Protein AF-A0A3M0YPR7-F1 (afdb_monomer_lite)

Secondary structure (DSSP, 8-state):
-HHHHHHHHTT---SS----HHHHHHHHHHHHHTTPPP-TTTGGG-HHHHHHHHHHHH-GGG-----GGGGTSHHHHHHHHHHHHHHTTPPP---HHHHT--S--PPPP---HHHHHHHHHHHHHHHHHHHHHHTS----

Sequence (140 aa):
YRMYRRFQAEGRPLGFRVGRFEEDVRREMEAVRTGREPGPLLGPSLYVRHLKRWLDVFGPERLRVWFTEH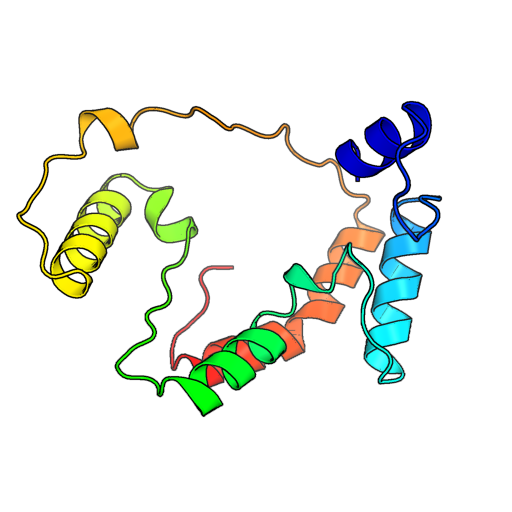LADPHTAARTLDEILAYLELAPFDYSDLVRKWYNKAPKANLPKGIEQALKAFFAPWNEALADLLGVKLPW

Structure (mmCIF, N/CA/C/O backbone):
data_AF-A0A3M0YPR7-F1
#
_entry.id   AF-A0A3M0YPR7-F1
#
loop_
_atom_site.group_PDB
_atom_site.id
_atom_site.type_symbol
_atom_site.label_atom_id
_atom_site.label_alt_id
_atom_site.label_comp_id
_atom_site.label_asym_id
_atom_site.label_entity_id
_atom_site.label_seq_id
_atom_site.pdbx_PDB_ins_code
_atom_site.Cartn_x
_atom_site.Cartn_y
_atom_site.Cartn_z
_atom_site.occupancy
_atom_site.B_iso_or_equiv
_atom_site.auth_seq_id
_atom_site.auth_comp_id
_atom_site.auth_asym_id
_atom_site.auth_atom_id
_atom_site.pdbx_PDB_model_num
ATOM 1 N N . TYR A 1 1 ? -4.769 10.925 8.868 1.00 81.88 1 TYR A N 1
ATOM 2 C CA . TYR A 1 1 ? -5.525 11.565 9.974 1.00 81.88 1 TYR A CA 1
ATOM 3 C C . TYR A 1 1 ? -5.275 13.069 10.147 1.00 81.88 1 TYR A C 1
ATOM 5 O O . TYR A 1 1 ? -6.231 13.828 10.057 1.00 81.88 1 TYR A O 1
ATOM 13 N N . ARG A 1 2 ? -4.028 13.540 10.359 1.00 83.06 2 ARG A N 1
ATOM 14 C CA . ARG A 1 2 ? -3.724 14.990 10.490 1.00 83.06 2 ARG A CA 1
ATOM 15 C C . ARG A 1 2 ? -4.204 15.811 9.289 1.00 83.06 2 ARG A C 1
ATOM 17 O O . ARG A 1 2 ? -4.810 16.856 9.474 1.00 83.06 2 ARG A O 1
ATOM 24 N N . MET A 1 3 ? -3.997 15.280 8.083 1.00 85.56 3 MET A N 1
ATOM 25 C CA . MET A 1 3 ? -4.513 15.858 6.840 1.00 85.56 3 MET A CA 1
ATOM 26 C C . MET A 1 3 ? -6.039 16.043 6.876 1.00 85.56 3 MET A C 1
ATOM 28 O O . MET A 1 3 ? -6.513 17.144 6.633 1.00 85.56 3 MET A O 1
ATOM 32 N N . TYR A 1 4 ? -6.802 15.008 7.247 1.00 86.25 4 TYR A N 1
ATOM 33 C CA . TYR A 1 4 ? -8.264 15.093 7.329 1.00 86.25 4 TYR A CA 1
ATOM 34 C C . TYR A 1 4 ? -8.738 16.074 8.406 1.00 86.25 4 TYR A C 1
ATOM 36 O O . TYR A 1 4 ? -9.651 16.850 8.158 1.00 86.25 4 TYR A O 1
ATOM 44 N N . ARG A 1 5 ? -8.077 16.120 9.572 1.00 85.69 5 ARG A N 1
ATOM 45 C CA . ARG A 1 5 ? -8.368 17.145 10.590 1.00 85.69 5 ARG A CA 1
ATOM 46 C C . ARG A 1 5 ? -8.125 18.560 10.072 1.00 85.69 5 ARG A C 1
ATOM 48 O O . ARG A 1 5 ? -8.956 19.427 10.306 1.00 85.69 5 ARG A O 1
ATOM 55 N N . ARG A 1 6 ? -7.016 18.777 9.357 1.00 87.62 6 ARG A N 1
ATOM 56 C CA . ARG A 1 6 ? -6.712 20.065 8.722 1.00 87.62 6 ARG A CA 1
ATOM 57 C C . ARG A 1 6 ? -7.800 20.442 7.717 1.00 87.62 6 ARG A C 1
ATOM 59 O O . ARG A 1 6 ? -8.341 21.531 7.801 1.00 87.62 6 ARG A O 1
ATOM 66 N N . PHE A 1 7 ? -8.168 19.530 6.822 1.00 88.81 7 PHE A N 1
ATOM 67 C CA . PHE A 1 7 ? -9.218 19.780 5.832 1.00 88.81 7 PHE A CA 1
ATOM 68 C C . PHE A 1 7 ? -10.582 20.070 6.466 1.00 88.81 7 PHE A C 1
ATOM 70 O O . PHE A 1 7 ? -11.276 20.966 5.998 1.00 88.81 7 PHE A O 1
ATOM 77 N N . GLN A 1 8 ? -10.937 19.385 7.557 1.00 86.88 8 GLN A N 1
ATOM 78 C CA . GLN A 1 8 ? -12.156 19.680 8.312 1.00 86.88 8 GLN A CA 1
ATOM 79 C C . GLN A 1 8 ? -12.104 21.072 8.964 1.00 86.88 8 GLN A C 1
ATOM 81 O O . GLN A 1 8 ? -13.099 21.787 8.942 1.00 86.88 8 GLN A O 1
ATOM 86 N N . ALA A 1 9 ? -10.953 21.471 9.517 1.00 87.06 9 ALA A N 1
ATOM 87 C CA . ALA A 1 9 ? -10.758 22.807 10.087 1.00 87.06 9 ALA A CA 1
ATOM 88 C C . ALA A 1 9 ? -10.799 23.917 9.020 1.00 87.06 9 ALA A C 1
ATOM 90 O O . ALA A 1 9 ? -11.271 25.012 9.294 1.00 87.06 9 ALA A O 1
ATOM 91 N N . GLU A 1 10 ? -10.357 23.615 7.798 1.00 91.94 10 GLU A N 1
ATOM 92 C CA . GLU A 1 10 ? -10.456 24.496 6.626 1.00 91.94 10 GLU A CA 1
ATOM 93 C C . GLU A 1 10 ? -11.871 24.529 6.009 1.00 91.94 10 GLU A C 1
ATOM 95 O O . GLU A 1 10 ? -12.075 25.184 4.990 1.00 91.94 10 GLU A O 1
ATOM 100 N N . GLY A 1 11 ? -12.848 23.806 6.573 1.00 87.81 11 GLY A N 1
ATOM 101 C CA . GLY A 1 11 ? -14.218 23.752 6.052 1.00 87.81 11 GLY A CA 1
ATOM 102 C C . GLY A 1 11 ? -14.360 23.002 4.724 1.00 87.81 11 GLY A C 1
ATOM 103 O O . GLY A 1 11 ? -15.390 23.120 4.061 1.00 87.81 11 GLY A O 1
ATOM 104 N N . ARG A 1 12 ? -13.351 22.222 4.311 1.00 87.94 12 ARG A N 1
ATOM 105 C CA . ARG A 1 12 ? -13.426 21.448 3.067 1.00 87.94 12 ARG A CA 1
ATOM 106 C C . ARG A 1 12 ? -14.455 20.320 3.208 1.00 87.94 12 ARG A C 1
ATOM 108 O O . ARG A 1 12 ? -14.432 19.608 4.218 1.00 87.94 12 ARG A O 1
ATOM 115 N N . PRO A 1 13 ? -15.311 20.087 2.197 1.00 84.25 13 PRO A N 1
ATOM 116 C CA . PRO A 1 13 ? -16.258 18.982 2.225 1.00 84.25 13 PRO A CA 1
ATOM 117 C C . PRO A 1 13 ? -15.500 17.655 2.121 1.00 84.25 13 PRO A C 1
ATOM 119 O O . PRO A 1 13 ? -14.973 17.301 1.071 1.00 84.25 13 PRO A O 1
ATOM 122 N N . LEU A 1 14 ? -15.428 16.921 3.233 1.00 82.81 14 LEU A N 1
ATOM 123 C CA . LEU A 1 14 ? -14.792 15.602 3.281 1.00 82.81 14 LEU A CA 1
ATOM 124 C C . LEU A 1 14 ? -15.746 14.465 2.899 1.00 82.81 14 LEU A C 1
ATOM 126 O O . LEU A 1 14 ? -15.286 13.390 2.540 1.00 82.81 14 LEU A O 1
ATOM 130 N N . GLY A 1 15 ? -17.062 14.677 3.013 1.00 83.06 15 GLY A N 1
ATOM 131 C CA . GLY A 1 15 ? -18.067 13.615 2.860 1.00 83.06 15 GLY A CA 1
ATOM 132 C C . GLY A 1 15 ? -18.153 12.655 4.057 1.00 83.06 15 GLY A C 1
ATOM 133 O O . GLY A 1 15 ? -18.960 11.734 4.048 1.00 83.06 15 GLY A O 1
ATOM 134 N N . PHE A 1 16 ? -17.353 12.872 5.105 1.00 82.75 16 PHE A N 1
ATOM 135 C CA . PHE A 1 16 ? -17.382 12.124 6.362 1.00 82.75 16 PHE A CA 1
ATOM 136 C C . PHE A 1 16 ? -16.879 12.998 7.518 1.00 82.75 16 PHE A C 1
ATOM 138 O O . PHE A 1 16 ? -16.189 13.998 7.309 1.00 82.75 16 PHE A O 1
ATOM 145 N N . ARG A 1 17 ? -17.217 12.617 8.753 1.00 83.31 17 ARG A N 1
ATOM 146 C CA . ARG A 1 17 ? -16.756 13.301 9.967 1.00 83.31 17 ARG A CA 1
ATOM 147 C C . ARG A 1 17 ? -15.482 12.647 10.495 1.00 83.31 17 ARG A C 1
ATOM 149 O O . ARG A 1 17 ? -15.427 11.428 10.628 1.00 83.31 17 ARG A O 1
ATOM 156 N N . VAL A 1 18 ? -14.492 13.465 10.845 1.00 85.56 18 VAL A N 1
ATOM 157 C CA . VAL A 1 18 ? -13.247 13.029 11.491 1.00 85.56 18 VAL A CA 1
ATOM 158 C C . VAL A 1 18 ? -13.403 13.193 13.004 1.00 85.56 18 VAL A C 1
ATOM 160 O O . VAL A 1 18 ? -13.552 14.314 13.497 1.00 85.56 18 VAL A O 1
ATOM 163 N N . GLY A 1 19 ? -13.397 12.087 13.746 1.00 87.31 19 GLY A N 1
ATOM 164 C CA . GLY A 1 19 ? -13.640 12.050 15.189 1.00 87.31 19 GLY A CA 1
ATOM 165 C C . GLY A 1 19 ? -12.358 11.869 16.003 1.00 87.31 19 GLY A C 1
ATOM 166 O O . GLY A 1 19 ? -11.433 12.708 15.996 1.00 87.31 19 GLY A O 1
ATOM 167 N N . ARG A 1 20 ? -12.282 10.748 16.725 1.00 89.81 20 ARG A N 1
ATOM 168 C CA . ARG A 1 20 ? -11.042 10.241 17.322 1.00 89.81 20 ARG A CA 1
ATOM 169 C C . ARG A 1 20 ? -10.495 9.106 16.466 1.00 89.81 20 ARG A C 1
ATOM 171 O O . ARG A 1 20 ? -11.240 8.239 16.031 1.00 89.81 20 ARG A O 1
ATOM 178 N N . PHE A 1 21 ? -9.176 9.103 16.277 1.00 89.25 21 PHE A N 1
ATOM 179 C CA . PHE A 1 21 ? -8.513 8.198 15.339 1.00 89.25 21 PHE A CA 1
ATOM 180 C C . PHE A 1 21 ? -8.840 6.728 15.617 1.00 89.25 21 PHE A C 1
ATOM 182 O O . PHE A 1 21 ? -9.193 5.999 14.700 1.00 89.25 21 PHE A O 1
ATOM 189 N N . GLU A 1 22 ? -8.765 6.306 16.878 1.00 92.19 22 GLU A N 1
ATOM 190 C CA . GLU A 1 22 ? -9.032 4.917 17.255 1.00 92.19 22 GLU A CA 1
ATOM 191 C C . GLU A 1 22 ? -10.489 4.509 17.028 1.00 92.19 22 GLU A C 1
ATOM 193 O O . GLU A 1 22 ? -10.747 3.415 16.535 1.00 92.19 22 GLU A O 1
ATOM 198 N N . GLU A 1 23 ? -11.436 5.386 17.364 1.00 93.06 23 GLU A N 1
ATOM 199 C CA . GLU A 1 23 ? -12.870 5.149 17.170 1.00 93.06 23 GLU A CA 1
ATOM 200 C C . GLU A 1 23 ? -13.197 5.047 15.674 1.00 93.06 23 GLU A C 1
ATOM 202 O O . GLU A 1 23 ? -13.922 4.146 15.252 1.00 93.06 23 GLU A O 1
ATOM 207 N N . ASP A 1 24 ? -12.610 5.927 14.859 1.00 93.56 24 ASP A N 1
ATOM 208 C CA . ASP A 1 24 ? -12.787 5.927 13.408 1.00 93.56 24 ASP A CA 1
ATOM 209 C C . ASP A 1 24 ? -12.187 4.673 12.758 1.00 93.56 24 ASP A C 1
ATOM 211 O O . ASP A 1 24 ? -12.856 4.019 11.959 1.00 93.56 24 ASP A O 1
ATOM 215 N N . VAL A 1 25 ? -10.969 4.283 13.148 1.00 94.44 25 VAL A N 1
ATOM 216 C CA . VAL A 1 25 ? -10.325 3.049 12.670 1.00 94.44 25 VAL A CA 1
ATOM 217 C C . VAL A 1 25 ? -11.140 1.819 13.060 1.00 94.44 25 VAL A C 1
ATOM 219 O O . VAL A 1 25 ? -11.399 0.969 12.212 1.00 94.44 25 VAL A O 1
ATOM 222 N N . ARG A 1 26 ? -11.587 1.715 14.318 1.00 95.38 26 ARG A N 1
ATOM 223 C CA . ARG A 1 26 ? -12.402 0.577 14.775 1.00 95.38 26 ARG A CA 1
ATOM 224 C C . ARG A 1 26 ? -13.731 0.493 14.031 1.00 95.38 26 ARG A C 1
ATOM 226 O O . ARG A 1 26 ? -14.148 -0.605 13.673 1.00 95.38 26 ARG A O 1
ATOM 233 N N . ARG A 1 27 ? -14.371 1.632 13.760 1.00 94.94 27 ARG A N 1
ATOM 234 C CA . ARG A 1 27 ? -15.600 1.685 12.961 1.00 94.94 27 ARG A CA 1
ATOM 235 C C . ARG A 1 27 ? -15.370 1.178 11.539 1.00 94.94 27 ARG A C 1
ATOM 237 O O . ARG A 1 27 ? -16.196 0.423 11.038 1.00 94.94 27 ARG A O 1
ATOM 244 N N . GLU A 1 28 ? -14.265 1.557 10.900 1.00 96.19 28 GLU A N 1
ATOM 245 C CA . GLU A 1 28 ? -13.934 1.053 9.562 1.00 96.19 28 GLU A CA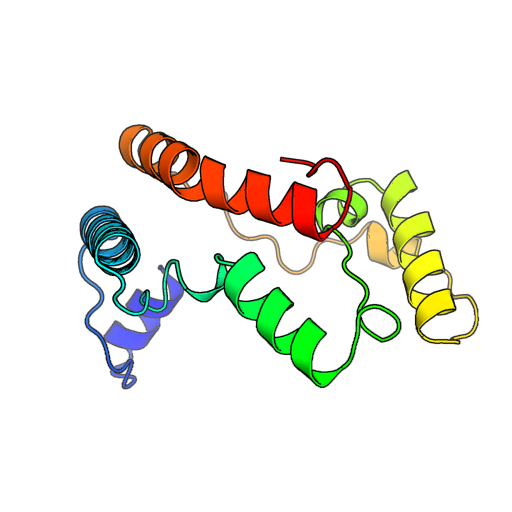 1
ATOM 246 C C . GLU A 1 28 ? -13.569 -0.437 9.562 1.00 96.19 28 GLU A C 1
ATOM 248 O O . GLU A 1 28 ? -14.002 -1.156 8.665 1.00 96.19 28 GLU A O 1
ATOM 253 N N . MET A 1 29 ? -12.852 -0.932 10.579 1.00 97.25 29 MET A N 1
ATOM 254 C CA . MET A 1 29 ? -12.609 -2.374 10.739 1.00 97.25 29 MET A CA 1
ATOM 255 C C . MET A 1 29 ? -13.927 -3.147 10.825 1.00 97.25 29 MET A C 1
ATOM 257 O O . MET A 1 29 ? -14.083 -4.180 10.180 1.00 97.25 29 MET A O 1
ATOM 261 N N . GLU A 1 30 ? -14.880 -2.641 11.608 1.00 96.75 30 GLU A N 1
ATOM 262 C CA . GLU A 1 30 ? -16.189 -3.269 11.765 1.00 96.75 30 GLU A CA 1
ATOM 263 C C . GLU A 1 30 ? -17.032 -3.192 10.490 1.00 96.75 30 GLU A C 1
ATOM 265 O O . GLU A 1 30 ? -17.716 -4.152 10.137 1.00 96.75 30 GLU A O 1
ATOM 270 N N . ALA A 1 31 ? -16.957 -2.083 9.750 1.00 96.00 31 ALA A N 1
ATOM 271 C CA . ALA A 1 31 ? -17.585 -1.977 8.437 1.00 96.00 31 ALA A CA 1
ATOM 272 C C . ALA A 1 31 ? -17.092 -3.098 7.509 1.00 96.00 31 ALA A C 1
ATOM 274 O O . ALA A 1 31 ? -17.910 -3.845 6.982 1.00 96.00 31 ALA A O 1
ATOM 275 N N . VAL A 1 32 ? -15.775 -3.298 7.416 1.00 96.06 32 VAL A N 1
ATOM 276 C CA . VAL A 1 32 ? -15.185 -4.364 6.592 1.00 96.06 32 VAL A CA 1
ATOM 277 C C . VAL A 1 32 ? -15.614 -5.753 7.064 1.00 96.06 32 VAL A C 1
ATOM 279 O O . VAL A 1 32 ? -16.002 -6.578 6.242 1.00 96.06 32 VAL A O 1
ATOM 282 N N . ARG A 1 33 ? -15.593 -6.018 8.379 1.00 95.00 33 ARG A N 1
ATOM 283 C CA . ARG A 1 33 ? -16.035 -7.311 8.940 1.00 95.00 33 ARG A CA 1
ATOM 284 C C . ARG A 1 33 ? -17.499 -7.618 8.642 1.00 95.00 33 ARG A C 1
ATOM 286 O O . ARG A 1 33 ? -17.843 -8.768 8.408 1.00 95.00 33 ARG A O 1
ATOM 293 N N . THR A 1 34 ? -18.342 -6.589 8.620 1.00 95.88 34 THR A N 1
ATOM 294 C CA . THR A 1 34 ? -19.777 -6.699 8.310 1.00 95.88 34 THR A CA 1
ATOM 295 C C . THR A 1 34 ? -20.080 -6.635 6.810 1.00 95.88 34 THR A C 1
ATOM 297 O O . THR A 1 34 ? -21.238 -6.500 6.428 1.00 95.88 34 THR A O 1
ATOM 300 N N . GLY A 1 35 ? -19.059 -6.718 5.947 1.00 93.69 35 GLY A N 1
ATOM 301 C CA . GLY A 1 35 ? -19.218 -6.702 4.490 1.00 93.69 35 GLY A CA 1
ATOM 302 C C . GLY A 1 35 ? -19.587 -5.336 3.905 1.00 93.69 35 GLY A C 1
ATOM 303 O O . GLY A 1 35 ? -19.942 -5.246 2.733 1.00 93.69 35 GLY A O 1
ATOM 304 N N . ARG A 1 36 ? -19.512 -4.265 4.700 1.00 94.62 36 ARG A N 1
ATOM 305 C CA . ARG A 1 36 ? -19.707 -2.890 4.232 1.00 94.62 36 ARG A CA 1
ATOM 306 C C . ARG A 1 36 ? -18.413 -2.333 3.655 1.00 94.62 36 ARG A C 1
ATOM 308 O O . ARG A 1 36 ? -17.313 -2.767 4.002 1.00 94.62 36 ARG A O 1
ATOM 315 N N . GLU A 1 37 ? -18.547 -1.328 2.794 1.00 90.38 37 GLU A N 1
ATOM 316 C CA . GLU A 1 37 ? -17.376 -0.649 2.249 1.00 90.38 37 GLU A CA 1
ATOM 317 C C . GLU A 1 37 ? -16.576 0.050 3.369 1.00 90.38 37 GLU A C 1
ATOM 319 O O . GLU A 1 37 ? -17.164 0.718 4.229 1.00 90.38 37 GLU A O 1
ATOM 324 N N . PRO A 1 38 ? -15.239 -0.108 3.387 1.00 90.31 38 PRO A N 1
ATOM 325 C CA . PRO A 1 38 ? -14.364 0.605 4.297 1.00 90.31 38 PRO A CA 1
ATOM 326 C C . PRO A 1 38 ? -14.434 2.099 4.010 1.00 90.31 38 PRO A C 1
ATOM 328 O O . PRO A 1 38 ? -14.667 2.544 2.884 1.00 90.31 38 PRO A O 1
ATOM 331 N N . GLY A 1 39 ? -14.152 2.879 5.041 1.00 91.50 39 GLY A N 1
ATOM 332 C CA . GLY A 1 39 ? -13.979 4.305 4.876 1.00 91.50 39 GLY A CA 1
ATOM 333 C C . GLY A 1 39 ? -12.602 4.671 4.301 1.00 91.50 39 GLY A C 1
ATOM 334 O O . GLY A 1 39 ? -11.815 3.822 3.866 1.00 91.50 39 GLY A O 1
ATOM 335 N N . PRO A 1 40 ? -12.301 5.975 4.288 1.00 91.44 40 PRO A N 1
ATOM 336 C CA . PRO A 1 40 ? -11.083 6.518 3.699 1.00 91.44 40 PRO A CA 1
ATOM 337 C C . PRO A 1 40 ? -9.810 6.228 4.509 1.00 91.44 40 PRO A C 1
ATOM 339 O O . PRO A 1 40 ? -8.723 6.521 4.014 1.00 91.44 40 PRO A O 1
ATOM 342 N N . LEU A 1 41 ? -9.900 5.706 5.740 1.00 92.00 41 LEU A N 1
ATOM 343 C CA . LEU A 1 41 ? -8.718 5.425 6.561 1.00 92.00 41 LEU A CA 1
ATOM 344 C C . LEU A 1 41 ? -8.088 4.065 6.243 1.00 92.00 41 LEU A C 1
ATOM 346 O O . LEU A 1 41 ? -6.865 3.980 6.187 1.00 92.00 41 LEU A O 1
ATOM 350 N N . LEU A 1 42 ? -8.900 3.022 6.060 1.00 95.06 42 LEU A N 1
ATOM 351 C CA . LEU A 1 42 ? -8.453 1.645 5.831 1.00 95.06 42 LEU A CA 1
ATOM 352 C C . LEU A 1 42 ? -8.690 1.179 4.399 1.00 95.06 42 LEU A C 1
ATOM 354 O O . LEU A 1 42 ? -7.964 0.311 3.920 1.00 95.06 42 LEU A O 1
ATOM 358 N N . GLY A 1 43 ? -9.680 1.745 3.705 1.00 95.00 43 GLY A N 1
ATOM 359 C CA . GLY A 1 43 ? -10.055 1.326 2.355 1.00 95.00 43 GLY A CA 1
ATOM 360 C C . GLY A 1 43 ? -8.892 1.287 1.362 1.00 95.00 43 GLY A C 1
ATOM 361 O O . GLY A 1 43 ? -8.729 0.265 0.692 1.00 95.00 43 GLY A O 1
ATOM 362 N N . PRO A 1 44 ? -8.038 2.325 1.291 1.00 94.31 44 PRO A N 1
ATOM 363 C CA . PRO A 1 44 ? -6.863 2.314 0.418 1.00 94.31 44 PRO A CA 1
ATOM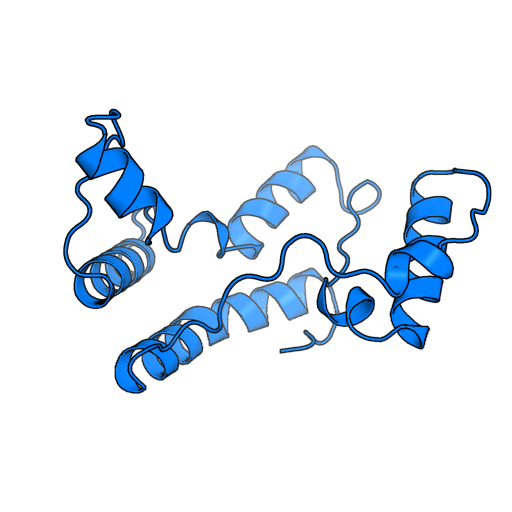 364 C C . PRO A 1 44 ? -5.830 1.228 0.756 1.00 94.31 44 PRO A C 1
ATOM 366 O O . PRO A 1 44 ? -5.088 0.808 -0.123 1.00 94.31 44 PRO A O 1
ATOM 369 N N . SER A 1 45 ? -5.785 0.757 2.007 1.00 95.44 45 SER A N 1
ATOM 370 C CA . SER A 1 45 ? -4.820 -0.247 2.479 1.00 95.44 45 SER A CA 1
ATOM 371 C C . SER A 1 45 ? -5.271 -1.694 2.249 1.00 95.44 45 SER A C 1
ATOM 373 O O . SER A 1 45 ? -4.497 -2.619 2.473 1.00 95.44 45 SER A O 1
ATOM 375 N N . LEU A 1 46 ? -6.505 -1.926 1.792 1.00 96.38 46 LEU A N 1
ATOM 376 C CA . LEU A 1 46 ? -7.005 -3.263 1.451 1.00 96.38 46 LEU A CA 1
ATOM 377 C C . LEU A 1 46 ? -6.586 -3.653 0.027 1.00 96.38 46 LEU A C 1
ATOM 379 O O . LEU A 1 46 ? -7.426 -3.821 -0.860 1.00 96.38 46 LEU A O 1
ATOM 383 N N . TYR A 1 47 ? -5.275 -3.789 -0.188 1.00 97.06 47 TYR A N 1
ATOM 384 C CA . TYR A 1 47 ? -4.671 -3.951 -1.514 1.00 97.06 47 TYR A CA 1
ATOM 385 C C . TYR A 1 47 ? -5.267 -5.102 -2.323 1.00 97.06 47 TYR A C 1
ATOM 387 O O . TYR A 1 47 ? -5.547 -4.918 -3.502 1.00 97.06 47 TYR A O 1
ATOM 395 N N . VAL A 1 48 ? -5.553 -6.247 -1.693 1.00 96.62 48 VAL A N 1
ATOM 396 C CA . VAL A 1 48 ? -6.141 -7.421 -2.365 1.00 96.62 48 VAL A CA 1
ATOM 397 C C . VAL A 1 48 ? -7.450 -7.083 -3.078 1.00 96.62 48 VAL A C 1
ATOM 399 O O . VAL A 1 48 ? -7.663 -7.525 -4.205 1.00 96.62 48 VAL A O 1
ATOM 402 N N . ARG A 1 49 ? -8.328 -6.280 -2.454 1.00 94.94 49 ARG A N 1
ATOM 403 C CA . ARG A 1 49 ? -9.624 -5.912 -3.051 1.00 94.94 49 ARG A CA 1
ATOM 404 C C . ARG A 1 49 ? -9.433 -5.113 -4.334 1.00 94.94 49 ARG A C 1
ATOM 406 O O . ARG A 1 49 ? -10.148 -5.331 -5.306 1.00 94.94 49 ARG A O 1
ATOM 413 N N . HIS A 1 50 ? -8.479 -4.189 -4.325 1.00 95.94 50 HIS A N 1
ATOM 414 C CA . HIS A 1 50 ? -8.205 -3.332 -5.474 1.00 95.94 50 HIS A CA 1
ATOM 415 C C . HIS A 1 50 ? -7.450 -4.097 -6.551 1.00 95.94 50 HIS A C 1
ATOM 417 O O . HIS A 1 50 ? -7.861 -4.075 -7.706 1.00 95.94 50 HIS A O 1
ATOM 423 N N . LEU A 1 51 ? -6.398 -4.821 -6.174 1.00 96.94 51 LEU A N 1
ATOM 424 C CA . LEU A 1 51 ? -5.543 -5.533 -7.113 1.00 96.94 51 LEU A CA 1
ATOM 425 C C . LEU A 1 51 ? -6.313 -6.600 -7.892 1.00 96.94 51 LEU A C 1
ATOM 427 O O . LEU A 1 51 ? -6.134 -6.680 -9.099 1.00 96.94 51 LEU A O 1
ATOM 431 N N . LYS A 1 52 ? -7.230 -7.343 -7.253 1.00 96.62 52 LYS A N 1
ATOM 432 C CA . LYS A 1 52 ? -8.106 -8.292 -7.963 1.00 96.62 52 LYS A CA 1
ATOM 433 C C . LYS A 1 52 ? -8.903 -7.617 -9.080 1.00 96.62 52 LYS A C 1
ATOM 435 O O . LYS A 1 52 ? -8.864 -8.077 -10.209 1.00 96.62 52 LYS A O 1
ATOM 440 N N . ARG A 1 53 ? -9.517 -6.461 -8.805 1.00 96.44 53 ARG A N 1
ATOM 441 C CA . ARG A 1 53 ? -10.276 -5.704 -9.817 1.00 96.44 53 ARG A CA 1
ATOM 442 C C . ARG A 1 53 ? -9.403 -5.234 -10.978 1.00 96.44 53 ARG A C 1
ATOM 444 O O . ARG A 1 53 ? -9.870 -5.193 -12.109 1.00 96.44 53 ARG A O 1
ATOM 451 N N . TRP A 1 54 ? -8.160 -4.846 -10.701 1.00 97.81 54 TRP A N 1
ATOM 452 C CA . TRP A 1 54 ? -7.207 -4.490 -11.750 1.00 97.81 54 TRP A CA 1
ATOM 453 C C . TRP A 1 54 ? -6.799 -5.726 -12.562 1.00 97.81 54 TRP A C 1
ATOM 455 O O . TRP A 1 54 ? -6.836 -5.684 -13.788 1.00 97.81 54 TRP A O 1
ATOM 465 N N . LEU A 1 55 ? -6.480 -6.841 -11.905 1.00 96.62 55 LEU A N 1
ATOM 466 C CA . LEU A 1 55 ? -6.123 -8.096 -12.570 1.00 96.62 55 LEU A CA 1
ATOM 467 C C . LEU A 1 55 ? -7.255 -8.623 -13.460 1.00 96.62 55 LEU A C 1
ATOM 469 O O . LEU A 1 55 ? -6.977 -9.046 -14.578 1.00 96.62 55 LEU A O 1
ATOM 473 N N . ASP A 1 56 ? -8.510 -8.521 -13.020 1.00 97.12 56 ASP A N 1
ATOM 474 C CA . ASP A 1 56 ? -9.684 -8.943 -13.798 1.00 97.12 56 ASP A CA 1
ATOM 475 C C . ASP A 1 56 ? -9.828 -8.168 -15.121 1.00 97.12 56 ASP A C 1
ATOM 477 O O . ASP A 1 56 ? -10.339 -8.699 -16.104 1.00 97.12 56 ASP A O 1
ATOM 481 N N . VAL A 1 57 ? -9.381 -6.907 -15.157 1.00 98.19 57 VAL A N 1
ATOM 482 C CA . VAL A 1 57 ? -9.522 -6.024 -16.328 1.00 98.19 57 VAL A CA 1
ATOM 483 C C . VAL A 1 57 ? -8.286 -6.053 -17.227 1.00 98.19 57 VAL A C 1
ATOM 485 O O . VAL A 1 57 ? -8.414 -6.067 -18.450 1.00 98.19 57 VAL A O 1
ATOM 488 N N . PHE A 1 58 ? -7.086 -6.026 -16.644 1.00 97.19 58 PHE A N 1
ATOM 489 C CA . PHE A 1 58 ? -5.833 -5.844 -17.386 1.00 97.19 58 PHE A CA 1
ATOM 490 C C . PHE A 1 58 ? -5.025 -7.134 -17.552 1.00 97.19 58 PHE A C 1
ATOM 492 O O . PHE A 1 58 ? -4.166 -7.198 -18.433 1.00 97.19 58 PHE A O 1
ATOM 499 N N . GLY A 1 59 ? -5.307 -8.154 -16.742 1.00 95.31 59 GLY A N 1
ATOM 500 C CA . GLY A 1 59 ? -4.513 -9.372 -16.651 1.00 95.31 59 GLY A CA 1
ATOM 501 C C . GLY A 1 59 ? -3.206 -9.188 -15.861 1.00 95.31 59 GLY A C 1
ATOM 502 O O . GLY A 1 59 ? -2.751 -8.061 -15.644 1.00 95.3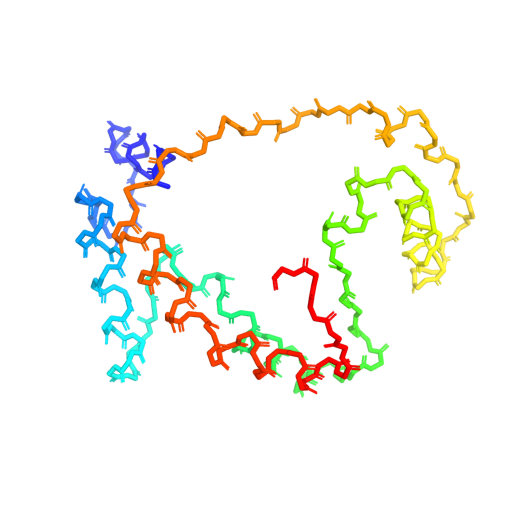1 59 GLY A O 1
ATOM 503 N N . PRO A 1 60 ? -2.582 -10.295 -15.424 1.00 93.44 60 PRO A N 1
ATOM 504 C CA . PRO A 1 60 ? -1.361 -10.264 -14.616 1.00 93.44 60 PRO A CA 1
ATOM 505 C C . PRO A 1 60 ? -0.137 -9.743 -15.377 1.00 93.44 60 PRO A C 1
ATOM 507 O O . PRO A 1 60 ? 0.698 -9.074 -14.786 1.00 93.44 60 PRO A O 1
ATOM 510 N N . GLU A 1 61 ? -0.053 -9.965 -16.691 1.00 92.62 61 GLU A N 1
ATOM 511 C CA . GLU A 1 61 ? 1.118 -9.569 -17.496 1.00 92.62 61 GLU A CA 1
ATOM 512 C C . GLU A 1 61 ? 1.276 -8.049 -17.652 1.00 92.62 61 GLU A C 1
ATOM 514 O O . GLU A 1 61 ? 2.346 -7.558 -17.999 1.00 92.62 61 GLU A O 1
ATOM 519 N N . ARG A 1 62 ? 0.203 -7.286 -17.410 1.00 94.19 62 ARG A N 1
ATOM 520 C CA . ARG A 1 62 ? 0.178 -5.817 -17.537 1.00 94.19 62 ARG A CA 1
ATOM 521 C C . ARG A 1 62 ? 0.187 -5.104 -16.191 1.00 94.19 62 ARG A C 1
ATOM 523 O O . ARG A 1 62 ? -0.007 -3.887 -16.135 1.00 94.19 62 ARG A O 1
ATOM 530 N N . LEU A 1 63 ? 0.369 -5.851 -15.105 1.00 95.44 63 LEU A N 1
ATOM 531 C CA . LEU A 1 63 ? 0.397 -5.325 -13.752 1.00 95.44 63 LEU A CA 1
ATOM 532 C C . LEU A 1 63 ? 1.621 -5.853 -13.021 1.00 95.44 63 LEU A C 1
ATOM 534 O O . LEU A 1 63 ? 1.794 -7.051 -12.824 1.00 95.44 63 LEU A O 1
ATOM 538 N N . ARG A 1 64 ? 2.443 -4.925 -12.542 1.00 95.44 64 ARG A N 1
ATOM 539 C CA . ARG A 1 64 ? 3.618 -5.233 -11.739 1.00 95.44 64 ARG A CA 1
ATOM 540 C C . ARG A 1 64 ? 3.523 -4.515 -10.403 1.00 95.44 64 ARG A C 1
ATOM 542 O O . ARG A 1 64 ? 3.151 -3.344 -10.338 1.00 95.44 64 ARG A O 1
ATOM 549 N N . VAL A 1 65 ? 3.824 -5.243 -9.331 1.00 95.44 65 VAL A N 1
ATOM 550 C CA . VAL A 1 65 ? 3.813 -4.731 -7.959 1.00 95.44 65 VAL A CA 1
ATOM 551 C C . VAL A 1 65 ? 5.244 -4.674 -7.454 1.00 95.44 65 VAL A C 1
ATOM 553 O O . VAL A 1 65 ? 5.965 -5.667 -7.507 1.00 95.44 65 VAL A O 1
ATOM 556 N N . TRP A 1 66 ? 5.631 -3.514 -6.934 1.00 95.62 66 TRP A N 1
ATOM 557 C CA . TRP A 1 66 ? 6.890 -3.319 -6.227 1.00 95.62 66 TRP A CA 1
ATOM 558 C C . TRP A 1 66 ? 6.616 -2.851 -4.806 1.00 95.62 66 TRP A C 1
ATOM 560 O O . TRP A 1 66 ? 5.665 -2.109 -4.552 1.00 95.62 66 TRP A O 1
ATOM 570 N N . PHE A 1 67 ? 7.476 -3.271 -3.886 1.00 94.56 67 PHE A N 1
ATOM 571 C CA . PHE A 1 67 ? 7.399 -2.891 -2.485 1.00 94.56 67 PHE A CA 1
ATOM 572 C C . PHE A 1 67 ? 8.299 -1.694 -2.221 1.00 94.56 67 PHE A C 1
ATOM 574 O O . PHE A 1 67 ? 9.481 -1.692 -2.566 1.00 94.56 67 PHE A O 1
ATOM 581 N N . THR A 1 68 ? 7.749 -0.675 -1.570 1.00 91.25 68 THR A N 1
ATOM 582 C CA . THR A 1 68 ? 8.505 0.524 -1.192 1.00 91.25 68 THR A CA 1
ATOM 583 C C . THR A 1 68 ? 9.640 0.217 -0.219 1.00 91.25 68 THR A C 1
ATOM 585 O O . THR A 1 68 ? 10.630 0.939 -0.183 1.00 91.25 68 THR A O 1
ATOM 588 N N . GLU A 1 69 ? 9.538 -0.880 0.526 1.00 92.00 69 GLU A N 1
ATOM 589 C CA . GLU A 1 69 ? 10.576 -1.419 1.398 1.00 92.00 69 GLU A CA 1
ATOM 590 C C . GLU A 1 69 ? 11.862 -1.724 0.620 1.00 92.00 69 GLU A C 1
ATOM 592 O O . GLU A 1 69 ? 12.953 -1.488 1.133 1.00 92.00 69 GLU A O 1
ATOM 597 N N . HIS A 1 70 ? 11.759 -2.153 -0.643 1.00 91.56 70 HIS A N 1
ATOM 598 C CA . HIS A 1 70 ? 12.930 -2.378 -1.495 1.00 91.56 70 HIS A CA 1
ATOM 599 C C . HIS A 1 70 ? 13.590 -1.070 -1.944 1.00 91.56 70 HIS A C 1
ATOM 601 O O . HIS A 1 70 ? 14.755 -1.079 -2.327 1.00 91.56 70 HIS A O 1
ATOM 607 N N . LEU A 1 71 ? 12.888 0.062 -1.873 1.00 89.94 71 LEU A N 1
ATOM 608 C CA . LEU A 1 71 ? 13.446 1.383 -2.171 1.00 89.94 71 LEU A CA 1
ATOM 609 C C . LEU A 1 71 ? 14.106 2.035 -0.945 1.00 89.94 71 LEU A C 1
ATOM 611 O O . LEU A 1 71 ? 14.735 3.083 -1.078 1.00 89.94 71 LEU A O 1
ATOM 615 N N . ALA A 1 72 ? 13.955 1.449 0.248 1.00 87.25 72 ALA A N 1
ATOM 616 C CA . ALA A 1 72 ? 14.501 2.002 1.486 1.00 87.25 72 ALA A CA 1
ATOM 617 C C . ALA A 1 72 ? 16.000 1.707 1.674 1.00 87.25 72 ALA A C 1
ATOM 619 O O . ALA A 1 72 ? 16.691 2.490 2.329 1.00 87.25 72 ALA A O 1
ATOM 620 N N . ASP A 1 73 ? 16.496 0.602 1.112 1.00 85.62 73 ASP A N 1
ATOM 621 C CA . ASP A 1 73 ? 17.914 0.237 1.110 1.00 85.62 73 ASP A CA 1
ATOM 622 C C . ASP A 1 73 ? 18.544 0.569 -0.259 1.00 85.62 73 ASP A C 1
ATOM 624 O O . ASP A 1 73 ? 18.005 0.154 -1.287 1.00 85.62 73 ASP A O 1
ATOM 628 N N . PRO A 1 74 ? 19.676 1.300 -0.318 1.00 84.00 74 PRO A N 1
ATOM 629 C CA . PRO A 1 74 ? 20.279 1.711 -1.586 1.00 84.00 74 PRO A CA 1
ATOM 630 C C . PRO A 1 74 ? 20.634 0.563 -2.541 1.00 84.00 74 PRO A C 1
ATOM 632 O O . PRO A 1 74 ? 20.549 0.741 -3.757 1.00 84.00 74 PRO A O 1
ATOM 635 N N . HIS A 1 75 ? 21.018 -0.608 -2.021 1.00 81.75 75 HIS A N 1
ATOM 636 C CA . HIS A 1 75 ? 21.390 -1.761 -2.840 1.00 81.75 75 HIS A CA 1
ATOM 637 C C . HIS A 1 75 ? 20.169 -2.403 -3.498 1.00 81.75 75 HIS A C 1
ATOM 639 O O . HIS A 1 75 ? 20.218 -2.762 -4.676 1.00 81.75 75 HIS A O 1
ATOM 645 N N . THR A 1 76 ? 19.064 -2.540 -2.761 1.00 90.81 76 THR A N 1
ATOM 646 C CA . THR A 1 76 ? 17.811 -3.054 -3.332 1.00 90.81 76 THR A CA 1
ATOM 647 C C . THR A 1 76 ? 17.092 -2.003 -4.173 1.00 90.81 76 THR A C 1
ATOM 649 O O . THR A 1 76 ? 16.409 -2.363 -5.133 1.00 90.81 76 THR A O 1
ATOM 652 N N . ALA A 1 77 ? 17.284 -0.715 -3.874 1.00 92.00 77 ALA A N 1
ATOM 653 C CA . ALA A 1 77 ? 16.637 0.385 -4.576 1.00 92.00 77 ALA A CA 1
ATOM 654 C C . ALA A 1 77 ? 17.115 0.491 -6.024 1.00 92.00 77 ALA A C 1
ATOM 656 O O . ALA A 1 77 ? 16.281 0.563 -6.922 1.00 92.00 77 ALA A O 1
ATOM 657 N N . ALA A 1 78 ? 18.433 0.443 -6.256 1.00 90.50 78 ALA A N 1
ATOM 658 C CA . ALA A 1 78 ? 19.001 0.491 -7.605 1.00 90.50 78 ALA A CA 1
ATOM 659 C C . ALA A 1 78 ? 18.434 -0.632 -8.488 1.00 90.50 78 ALA A C 1
ATOM 661 O O . ALA A 1 78 ? 17.856 -0.363 -9.535 1.00 90.50 78 ALA A O 1
ATOM 662 N N . ARG A 1 79 ? 18.463 -1.876 -7.989 1.00 92.38 79 ARG A N 1
ATOM 663 C CA . ARG A 1 79 ? 17.892 -3.033 -8.695 1.00 92.38 79 ARG A CA 1
ATOM 664 C C . ARG A 1 79 ? 16.394 -2.876 -8.967 1.00 92.38 79 ARG A C 1
ATOM 666 O O . ARG A 1 79 ? 15.939 -3.168 -10.064 1.00 92.38 79 ARG A O 1
ATOM 673 N N . THR A 1 80 ? 15.628 -2.414 -7.979 1.00 95.25 80 THR A N 1
ATOM 674 C CA . THR A 1 80 ? 14.179 -2.205 -8.131 1.00 95.25 80 THR A CA 1
ATOM 675 C C . THR A 1 80 ? 13.884 -1.160 -9.209 1.00 95.25 80 THR A C 1
ATOM 677 O O . THR A 1 80 ? 12.946 -1.326 -9.982 1.00 95.25 80 THR A O 1
ATOM 680 N N . LEU A 1 81 ? 14.683 -0.094 -9.286 1.00 95.38 81 LEU A N 1
ATOM 681 C CA . LEU A 1 81 ? 14.539 0.942 -10.308 1.00 95.38 81 LEU A CA 1
ATOM 682 C C . LEU A 1 81 ? 14.913 0.423 -11.699 1.00 95.38 81 LEU A C 1
ATOM 684 O O . LEU A 1 81 ? 14.182 0.705 -12.644 1.00 95.38 81 LEU A O 1
ATOM 688 N N . ASP A 1 82 ? 15.960 -0.393 -11.818 1.00 94.38 82 ASP A N 1
ATOM 689 C CA . ASP A 1 82 ? 16.306 -1.058 -13.080 1.00 94.38 82 ASP A CA 1
ATOM 690 C C . ASP A 1 82 ? 15.175 -1.983 -13.558 1.00 94.38 82 ASP A C 1
ATOM 692 O O . ASP A 1 82 ? 14.804 -1.961 -14.731 1.00 94.38 82 ASP A O 1
ATOM 696 N N . GLU A 1 83 ? 14.563 -2.753 -12.650 1.00 95.94 83 GLU A N 1
ATOM 697 C CA . GLU A 1 83 ? 13.395 -3.589 -12.959 1.00 95.94 83 GLU A CA 1
ATOM 698 C C . GLU A 1 83 ? 12.184 -2.758 -13.409 1.00 95.94 83 GLU A C 1
ATOM 700 O O . GLU A 1 83 ? 11.459 -3.173 -14.313 1.00 95.94 83 GLU A O 1
ATOM 705 N N . ILE A 1 84 ? 11.958 -1.590 -12.796 1.00 96.44 84 ILE A N 1
ATOM 706 C CA . ILE A 1 84 ? 10.900 -0.656 -13.206 1.00 96.44 84 ILE A CA 1
ATOM 707 C C . ILE A 1 84 ? 11.180 -0.119 -14.611 1.00 96.44 84 ILE A C 1
ATOM 709 O O . ILE A 1 84 ? 10.276 -0.126 -15.444 1.00 96.44 84 ILE A O 1
ATOM 713 N N . LEU A 1 85 ? 12.409 0.321 -14.896 1.00 97.31 85 LEU A N 1
ATOM 714 C CA . LEU A 1 85 ? 12.784 0.807 -16.225 1.00 97.31 85 LEU A CA 1
ATOM 715 C C . LEU A 1 85 ? 12.618 -0.283 -17.283 1.00 97.31 85 LEU A C 1
ATOM 717 O O . LEU A 1 85 ? 12.029 -0.021 -18.326 1.00 97.31 85 LEU A O 1
ATOM 721 N N . ALA A 1 86 ? 13.064 -1.507 -16.993 1.00 96.69 86 ALA A N 1
ATOM 722 C CA . ALA A 1 86 ? 12.916 -2.642 -17.895 1.00 96.69 86 ALA A CA 1
ATOM 723 C C . ALA A 1 86 ? 11.441 -2.979 -18.158 1.00 96.69 86 ALA A C 1
ATOM 725 O O . ALA A 1 86 ? 11.055 -3.168 -19.307 1.00 96.69 86 ALA A O 1
ATOM 726 N N . TYR A 1 87 ? 10.605 -3.001 -17.114 1.00 96.19 87 TYR A N 1
ATOM 727 C CA . TYR A 1 87 ? 9.165 -3.229 -17.253 1.00 96.19 87 TYR A CA 1
ATOM 728 C C . TYR A 1 87 ? 8.472 -2.143 -18.089 1.00 96.19 87 TYR A C 1
ATOM 730 O O . TYR A 1 87 ? 7.530 -2.432 -18.819 1.00 96.19 87 TYR A O 1
ATOM 738 N N . LEU A 1 88 ? 8.930 -0.894 -17.977 1.00 96.75 88 LEU A N 1
ATOM 739 C CA . LEU A 1 88 ? 8.413 0.241 -18.742 1.00 96.75 88 LEU A CA 1
ATOM 740 C C . LEU A 1 88 ? 9.078 0.406 -20.118 1.00 96.75 88 LEU A C 1
ATOM 742 O O . LEU A 1 88 ? 8.755 1.364 -20.817 1.00 96.75 88 LEU A O 1
ATOM 746 N N . GLU A 1 89 ? 10.004 -0.483 -20.491 1.00 97.19 89 GLU A N 1
ATOM 747 C CA . GLU A 1 89 ? 10.792 -0.411 -21.730 1.00 97.19 89 GLU A CA 1
ATOM 748 C C . GLU A 1 89 ? 11.550 0.922 -21.891 1.00 97.19 89 GLU A C 1
ATOM 750 O O . GLU A 1 89 ? 11.706 1.468 -22.985 1.00 97.19 89 GLU A O 1
ATOM 755 N N . LEU A 1 90 ? 12.034 1.466 -20.774 1.00 98.00 90 LEU A N 1
ATOM 756 C CA . LEU A 1 90 ? 12.805 2.703 -20.727 1.00 98.00 90 LEU A CA 1
ATOM 757 C C . LEU A 1 90 ? 14.310 2.423 -20.734 1.00 98.00 90 LEU A C 1
ATOM 759 O O . LEU A 1 90 ? 14.788 1.401 -20.241 1.00 98.00 90 LEU A O 1
ATOM 763 N N . ALA A 1 91 ? 15.073 3.378 -21.269 1.00 97.44 91 ALA A N 1
ATOM 764 C CA . ALA A 1 91 ? 16.528 3.321 -21.225 1.00 97.44 91 ALA A CA 1
ATOM 765 C C . ALA A 1 91 ? 17.038 3.344 -19.767 1.00 97.44 91 ALA A C 1
ATOM 767 O O . ALA A 1 91 ? 16.449 4.043 -18.936 1.00 97.44 91 ALA A O 1
ATOM 768 N N . PRO A 1 92 ? 18.147 2.641 -19.458 1.00 95.94 92 PRO A N 1
ATOM 769 C CA . PRO A 1 92 ? 18.783 2.695 -18.145 1.00 95.94 92 PRO A CA 1
ATOM 770 C C . PRO A 1 92 ? 19.079 4.133 -17.700 1.00 95.94 92 PRO A C 1
ATOM 772 O O . PRO A 1 92 ? 19.513 4.963 -18.503 1.00 95.94 92 PRO A O 1
ATOM 775 N N . PHE A 1 93 ? 18.886 4.414 -16.413 1.00 95.12 93 PHE A N 1
ATOM 776 C CA . PHE A 1 93 ? 19.150 5.722 -15.817 1.00 95.12 93 PHE A CA 1
ATOM 777 C C . PHE A 1 93 ? 19.828 5.570 -14.454 1.00 95.12 93 PHE A C 1
ATOM 779 O O . PHE A 1 93 ? 19.419 4.749 -13.636 1.00 95.12 93 PHE A O 1
ATOM 786 N N . ASP A 1 94 ? 20.845 6.392 -14.186 1.00 91.44 94 ASP A N 1
ATOM 787 C CA . ASP A 1 94 ? 21.551 6.375 -12.905 1.00 91.44 94 ASP A CA 1
ATOM 788 C C . ASP A 1 94 ? 20.805 7.192 -11.837 1.00 91.44 94 ASP A C 1
ATOM 790 O O . ASP A 1 94 ? 20.838 8.424 -11.806 1.00 91.44 94 ASP A O 1
ATOM 794 N N . TYR A 1 95 ? 20.142 6.485 -10.921 1.00 89.50 95 TYR A N 1
ATOM 795 C CA . TYR A 1 95 ? 19.422 7.077 -9.792 1.00 89.50 95 TYR A CA 1
ATOM 796 C C . TYR A 1 95 ? 20.273 7.255 -8.525 1.00 89.50 95 TYR A C 1
ATOM 798 O O . TYR A 1 95 ? 19.725 7.645 -7.488 1.00 89.50 95 TYR A O 1
ATOM 806 N N . SER A 1 96 ? 21.585 6.997 -8.563 1.00 86.44 96 SER A N 1
ATOM 807 C CA . SER A 1 96 ? 22.452 6.967 -7.371 1.00 86.44 96 SER A CA 1
ATOM 808 C C . SER A 1 96 ? 22.352 8.231 -6.511 1.00 86.44 96 SER A C 1
ATOM 810 O O . SER A 1 96 ? 22.307 8.151 -5.279 1.00 86.44 96 SER A O 1
ATOM 812 N N . ASP A 1 97 ? 22.249 9.401 -7.143 1.00 86.94 97 ASP A N 1
ATOM 813 C CA . ASP A 1 97 ? 22.113 10.684 -6.448 1.00 86.94 97 ASP A CA 1
ATOM 814 C C . ASP A 1 97 ? 20.721 10.919 -5.850 1.00 86.94 97 ASP A C 1
ATOM 816 O O . ASP A 1 97 ? 20.582 11.643 -4.859 1.00 86.94 97 ASP A O 1
ATOM 820 N N . LEU A 1 98 ? 19.680 10.337 -6.446 1.00 85.81 98 LEU A N 1
ATOM 821 C CA . LEU A 1 98 ? 18.290 10.518 -6.029 1.00 85.81 98 LEU A CA 1
ATOM 822 C C . LEU A 1 98 ? 17.917 9.573 -4.888 1.00 85.81 98 LEU A C 1
ATOM 824 O O . LEU A 1 98 ? 17.282 10.009 -3.931 1.00 85.81 98 LEU A O 1
ATOM 828 N N . VAL A 1 99 ? 18.380 8.321 -4.935 1.00 85.06 99 VAL A N 1
ATOM 829 C CA . VAL A 1 99 ? 18.133 7.303 -3.894 1.00 85.06 99 VAL A CA 1
ATOM 830 C C . VAL A 1 99 ? 18.679 7.737 -2.527 1.00 85.06 99 VAL A C 1
ATOM 832 O O . VAL A 1 99 ? 18.158 7.353 -1.482 1.00 85.06 99 VAL A O 1
ATOM 835 N N . ARG A 1 100 ? 19.697 8.604 -2.505 1.00 81.94 100 ARG A N 1
ATOM 836 C CA . ARG A 1 100 ? 20.288 9.141 -1.269 1.00 81.94 100 ARG A CA 1
ATOM 837 C C . ARG A 1 100 ? 19.488 10.290 -0.644 1.00 81.94 100 ARG A C 1
ATOM 839 O O . ARG A 1 100 ? 19.777 10.681 0.487 1.00 81.94 100 ARG A O 1
ATOM 846 N N . LYS A 1 101 ? 18.503 10.858 -1.348 1.00 84.00 101 LYS A N 1
ATOM 847 C CA . LYS A 1 101 ? 17.772 12.062 -0.923 1.00 84.00 101 LYS A CA 1
ATOM 848 C C . LYS A 1 101 ? 16.368 11.718 -0.427 1.00 84.00 101 LYS A C 1
ATOM 850 O O . LYS A 1 101 ? 15.632 10.964 -1.049 1.00 84.00 101 LYS A O 1
ATOM 855 N N . TRP A 1 102 ? 15.975 12.318 0.697 1.00 76.94 102 TRP A N 1
ATOM 856 C CA . TRP A 1 102 ? 14.675 12.092 1.337 1.00 76.94 102 TRP A CA 1
ATOM 857 C C . TRP A 1 102 ? 13.832 13.368 1.299 1.00 76.94 102 TRP A C 1
ATOM 859 O O . TRP A 1 102 ? 14.053 14.282 2.089 1.00 76.94 102 TRP A O 1
ATOM 869 N N . TYR A 1 103 ? 12.846 13.423 0.402 1.00 80.12 103 TYR A N 1
ATOM 870 C CA . TYR A 1 103 ? 12.024 14.624 0.197 1.00 80.12 103 TYR A CA 1
ATOM 871 C C . TYR A 1 103 ? 10.728 14.639 1.026 1.00 80.12 103 TYR A C 1
ATOM 873 O O . TYR A 1 103 ? 10.318 15.688 1.510 1.00 80.12 103 TYR A O 1
ATOM 881 N N . ASN A 1 104 ? 10.106 13.475 1.252 1.00 79.62 104 ASN A N 1
ATOM 882 C CA . ASN A 1 104 ? 8.763 13.361 1.841 1.00 79.62 104 ASN A CA 1
ATOM 883 C C . ASN A 1 104 ? 8.760 12.590 3.169 1.00 79.62 104 ASN A C 1
ATOM 885 O O . ASN A 1 104 ? 7.999 11.641 3.364 1.00 79.62 104 ASN A O 1
ATOM 889 N N . LYS A 1 105 ? 9.633 12.979 4.105 1.00 78.94 105 LYS A N 1
ATOM 890 C CA . LYS A 1 105 ? 9.716 12.314 5.410 1.00 78.94 105 LYS A CA 1
ATOM 891 C C . LYS A 1 105 ? 8.535 12.711 6.294 1.00 78.94 105 LYS A C 1
ATOM 893 O O . LYS A 1 105 ? 8.521 13.781 6.901 1.00 78.94 105 LYS A O 1
ATOM 898 N N . ALA A 1 106 ? 7.555 11.821 6.409 1.00 77.44 106 ALA A N 1
ATOM 899 C CA . ALA A 1 106 ? 6.521 11.963 7.422 1.00 77.44 106 ALA A CA 1
ATOM 900 C C . ALA A 1 106 ? 7.132 11.787 8.829 1.00 77.44 106 ALA A C 1
ATOM 902 O O . ALA A 1 106 ? 8.016 10.944 9.023 1.00 77.44 106 ALA A O 1
ATOM 903 N N . PRO A 1 107 ? 6.676 12.550 9.839 1.00 79.62 107 PRO A N 1
ATOM 904 C CA . PRO A 1 107 ? 7.062 12.287 11.218 1.00 79.62 107 PRO A CA 1
ATOM 905 C C . PRO A 1 107 ? 6.590 10.887 11.625 1.00 79.62 107 PRO A C 1
ATOM 907 O O . PRO A 1 107 ? 5.511 10.455 11.209 1.00 79.62 107 PRO A O 1
ATOM 910 N N . LYS A 1 108 ? 7.367 10.197 12.472 1.00 78.88 108 LYS A N 1
ATOM 911 C CA . LYS A 1 108 ? 6.945 8.905 13.029 1.00 78.88 108 LYS A CA 1
ATOM 912 C C . LYS A 1 108 ? 5.570 9.064 13.678 1.00 78.88 108 LYS A C 1
ATOM 914 O O . LYS A 1 108 ? 5.366 9.936 14.526 1.00 78.88 108 LYS A O 1
ATOM 919 N N . ALA A 1 109 ? 4.625 8.228 13.262 1.00 77.94 109 ALA A N 1
ATOM 920 C CA . ALA A 1 109 ? 3.335 8.154 13.918 1.00 77.94 109 ALA A CA 1
ATOM 921 C C . ALA A 1 109 ? 3.534 7.518 15.298 1.00 77.94 109 ALA A C 1
ATOM 923 O O . ALA A 1 109 ? 4.103 6.435 15.404 1.00 77.94 109 ALA A O 1
ATOM 924 N N . ASN A 1 110 ? 3.073 8.191 16.350 1.00 81.88 110 ASN A N 1
ATOM 925 C CA . ASN A 1 110 ? 2.978 7.584 17.670 1.00 81.88 110 ASN A CA 1
ATOM 926 C C . ASN A 1 110 ? 1.572 6.991 17.800 1.00 81.88 110 ASN A C 1
ATOM 928 O O . ASN A 1 110 ? 0.614 7.716 18.078 1.00 81.88 110 ASN A O 1
ATOM 932 N N . LEU A 1 111 ? 1.444 5.706 17.472 1.00 84.50 111 LEU A N 1
ATOM 933 C CA . LEU A 1 111 ? 0.192 4.970 17.581 1.00 84.50 111 LEU A CA 1
ATOM 934 C C . LEU A 1 111 ? 0.099 4.337 18.972 1.00 84.50 111 LEU A C 1
ATOM 936 O O . LEU A 1 111 ? 1.056 3.704 19.418 1.00 84.50 111 LEU A O 1
ATOM 940 N N . PRO A 1 112 ? -1.043 4.460 19.663 1.00 88.75 112 PRO A N 1
ATOM 941 C CA . PRO A 1 112 ? -1.275 3.710 20.888 1.00 88.75 112 PRO A CA 1
ATOM 942 C C . PRO A 1 112 ? -1.111 2.204 20.641 1.00 88.75 112 PRO A C 1
ATOM 944 O O . PRO A 1 112 ? -1.651 1.662 19.676 1.00 88.75 112 PRO A O 1
ATOM 947 N N . LYS A 1 113 ? -0.374 1.505 21.515 1.00 87.62 113 LYS A N 1
ATOM 948 C CA . LYS A 1 113 ? -0.041 0.077 21.319 1.00 87.62 113 LYS A CA 1
ATOM 949 C C . LYS A 1 113 ? -1.275 -0.791 21.046 1.00 87.62 113 LYS A C 1
ATOM 951 O O . LYS A 1 113 ? -1.223 -1.694 20.216 1.00 87.62 113 LYS A O 1
ATOM 956 N N . GLY A 1 114 ? -2.395 -0.480 21.703 1.00 93.19 114 GLY A N 1
ATOM 957 C CA . GLY A 1 114 ? -3.653 -1.201 21.517 1.00 93.19 114 GLY A CA 1
ATOM 958 C C . GLY A 1 114 ? -4.216 -1.099 20.096 1.00 93.19 114 GLY A C 1
ATOM 959 O O . GLY A 1 114 ? -4.697 -2.098 19.565 1.00 93.19 114 GLY A O 1
ATOM 960 N N . ILE A 1 115 ? -4.135 0.072 19.448 1.00 93.44 115 ILE A N 1
ATOM 961 C CA . ILE A 1 115 ? -4.620 0.217 18.067 1.00 93.44 115 ILE A CA 1
ATOM 962 C C . ILE A 1 115 ? -3.640 -0.389 17.061 1.00 93.44 115 ILE A C 1
ATOM 964 O O . ILE A 1 115 ? -4.075 -0.968 16.071 1.00 93.44 115 ILE A O 1
ATOM 968 N N . GLU A 1 116 ? -2.333 -0.326 17.327 1.00 93.56 116 GLU A N 1
ATOM 969 C CA . GLU A 1 116 ? -1.320 -0.966 16.482 1.00 93.56 116 GLU A CA 1
ATOM 970 C C . GLU A 1 116 ? -1.513 -2.489 16.426 1.00 93.56 116 GLU A C 1
ATOM 972 O O . GLU A 1 116 ? -1.559 -3.073 15.343 1.00 93.56 116 GLU A O 1
ATOM 977 N N . GLN A 1 117 ? -1.690 -3.133 17.583 1.00 95.19 117 GLN A N 1
ATOM 978 C CA . GLN A 1 117 ? -1.966 -4.570 17.660 1.00 95.19 117 GLN A CA 1
ATOM 979 C C . GLN A 1 117 ? -3.283 -4.932 16.967 1.00 95.19 117 GLN A C 1
ATOM 981 O O . GLN A 1 117 ? -3.336 -5.910 16.224 1.00 95.19 117 GLN A O 1
ATOM 986 N N . ALA A 1 118 ? -4.328 -4.119 17.154 1.00 96.38 118 ALA A N 1
ATOM 987 C CA . ALA A 1 118 ? -5.604 -4.326 16.479 1.00 96.38 118 ALA A CA 1
ATOM 988 C C . ALA A 1 118 ? -5.478 -4.217 14.950 1.00 96.38 118 ALA A C 1
ATOM 990 O O . ALA A 1 118 ? -6.079 -5.019 14.241 1.00 96.38 118 ALA A O 1
ATOM 991 N N . LEU A 1 119 ? -4.686 -3.267 14.438 1.00 96.19 119 LEU A N 1
ATOM 992 C CA . LEU A 1 119 ? -4.408 -3.119 13.006 1.00 96.19 119 LEU A CA 1
ATOM 993 C C . LEU A 1 119 ? -3.643 -4.323 12.458 1.00 96.19 119 LEU A C 1
ATOM 995 O O . LEU A 1 119 ? -4.045 -4.869 11.436 1.00 96.19 119 LEU A O 1
ATOM 999 N N . LYS A 1 120 ? -2.594 -4.776 13.154 1.00 95.81 120 LYS A N 1
ATOM 1000 C CA . LYS A 1 120 ? -1.834 -5.976 12.770 1.00 95.81 120 LYS A CA 1
ATOM 1001 C C . LYS A 1 120 ? -2.735 -7.207 12.686 1.00 95.81 120 LYS A C 1
ATOM 1003 O O . LYS A 1 120 ? -2.748 -7.881 11.664 1.00 95.81 120 LYS A O 1
ATOM 1008 N N . ALA A 1 121 ? -3.538 -7.451 13.721 1.00 97.19 121 ALA A N 1
ATOM 1009 C CA . ALA A 1 121 ? -4.479 -8.569 13.743 1.00 97.19 121 ALA A CA 1
ATOM 1010 C C . ALA A 1 121 ? -5.553 -8.450 12.649 1.00 97.19 121 ALA A C 1
ATOM 1012 O O . ALA A 1 121 ? -5.914 -9.440 12.024 1.00 97.19 121 ALA A O 1
ATOM 1013 N N . PHE A 1 122 ? -6.051 -7.238 12.399 1.00 97.69 122 PHE A N 1
ATOM 1014 C CA . PHE A 1 122 ? -7.034 -6.986 11.351 1.00 97.69 122 PHE A CA 1
ATOM 1015 C C . PHE A 1 122 ? -6.472 -7.240 9.947 1.00 97.69 122 PHE A C 1
ATOM 1017 O O . PHE A 1 122 ? -7.163 -7.851 9.139 1.00 97.69 122 PHE A O 1
ATOM 1024 N N . PHE A 1 123 ? -5.247 -6.788 9.656 1.00 97.50 123 PHE A N 1
ATOM 1025 C CA . PHE A 1 123 ? -4.628 -6.918 8.333 1.00 97.50 123 PHE A CA 1
ATOM 1026 C C . PHE A 1 123 ? -3.971 -8.275 8.077 1.00 97.50 123 PHE A C 1
ATOM 1028 O O . PHE A 1 123 ? -3.760 -8.599 6.916 1.00 97.50 123 PHE A O 1
ATOM 1035 N N . ALA A 1 124 ? -3.693 -9.083 9.103 1.00 97.06 124 ALA A N 1
ATOM 1036 C CA . ALA A 1 124 ? -3.086 -10.407 8.949 1.00 97.06 124 ALA A CA 1
ATOM 1037 C C . ALA A 1 124 ? -3.729 -11.274 7.840 1.00 97.06 124 ALA A C 1
ATOM 1039 O O . ALA A 1 124 ? -3.004 -11.633 6.912 1.00 97.06 124 ALA A O 1
ATOM 1040 N N . PRO A 1 125 ? -5.056 -11.526 7.825 1.00 96.81 125 PRO A N 1
ATOM 1041 C CA . PRO A 1 125 ? -5.672 -12.329 6.761 1.00 96.81 125 PRO A CA 1
ATOM 1042 C C . PRO A 1 125 ? -5.618 -11.656 5.379 1.00 96.81 125 PRO A C 1
ATOM 1044 O O . PRO A 1 125 ? -5.594 -12.328 4.352 1.00 96.81 125 PRO A O 1
ATOM 1047 N N . TRP A 1 126 ? -5.587 -10.322 5.323 1.00 97.06 126 TRP A N 1
ATOM 1048 C CA . TRP A 1 126 ? -5.466 -9.585 4.061 1.00 97.06 126 TRP A CA 1
ATOM 1049 C C . TRP A 1 126 ? -4.047 -9.636 3.501 1.00 97.06 126 TRP A C 1
ATOM 1051 O O . TRP A 1 126 ? -3.873 -9.699 2.288 1.00 97.06 126 TRP A O 1
ATOM 1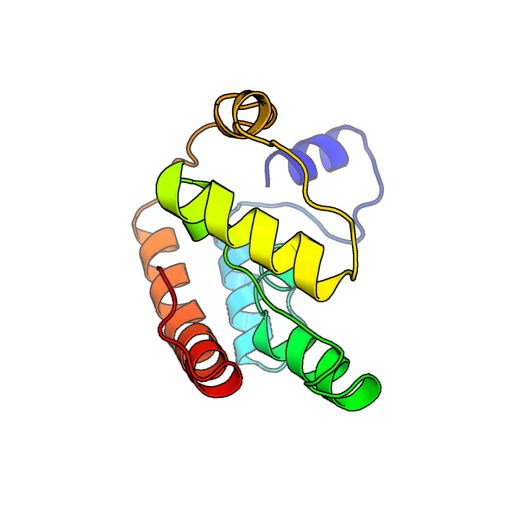061 N N . ASN A 1 127 ? -3.045 -9.608 4.378 1.00 97.38 127 ASN A N 1
ATOM 1062 C CA . ASN A 1 127 ? -1.641 -9.735 4.017 1.00 97.38 127 ASN A CA 1
ATOM 1063 C C . ASN A 1 127 ? -1.327 -11.157 3.549 1.00 97.38 127 ASN A C 1
ATOM 1065 O O . ASN A 1 127 ? -0.632 -11.315 2.555 1.00 97.38 127 ASN A O 1
ATOM 1069 N N . GLU A 1 128 ? -1.882 -12.176 4.206 1.00 97.62 128 GLU A N 1
ATOM 1070 C CA . GLU A 1 128 ? -1.788 -13.567 3.751 1.00 97.62 128 GLU A CA 1
ATOM 1071 C C . GLU A 1 128 ? -2.388 -13.723 2.347 1.00 97.62 128 GLU A C 1
ATOM 1073 O O . GLU A 1 128 ? -1.690 -14.109 1.415 1.00 97.62 128 GLU A O 1
ATOM 1078 N N . ALA A 1 129 ? -3.624 -13.256 2.143 1.00 97.81 129 ALA A N 1
ATOM 1079 C CA . ALA A 1 129 ? -4.255 -13.290 0.825 1.00 97.81 129 ALA A CA 1
ATOM 1080 C C . ALA A 1 129 ? -3.500 -12.475 -0.245 1.00 97.81 129 ALA A C 1
ATOM 1082 O O . ALA A 1 129 ? -3.581 -12.791 -1.432 1.00 97.81 129 ALA A O 1
ATOM 1083 N N . LEU A 1 130 ? -2.795 -11.406 0.141 1.00 97.62 130 LEU A N 1
ATOM 1084 C CA . LEU A 1 130 ? -1.952 -10.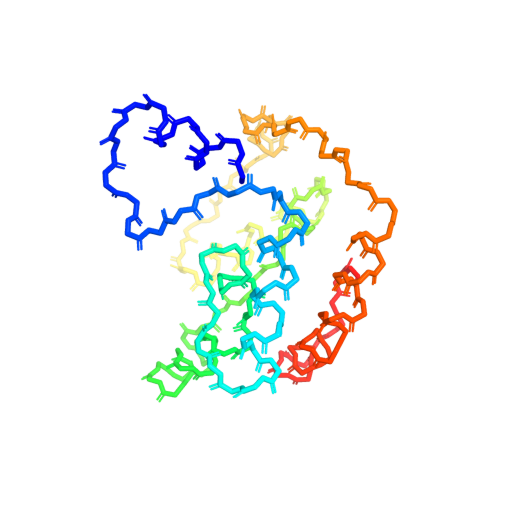633 -0.773 1.00 97.62 130 LEU A CA 1
ATOM 1085 C C . LEU A 1 130 ? -0.676 -11.392 -1.138 1.00 97.62 130 LEU A C 1
ATOM 1087 O O . LEU A 1 130 ? -0.293 -11.385 -2.304 1.00 97.62 130 LEU A O 1
ATOM 1091 N N . ALA A 1 131 ? -0.034 -12.031 -0.159 1.00 97.38 131 ALA A N 1
ATOM 1092 C CA . ALA A 1 131 ? 1.138 -12.870 -0.371 1.00 97.38 131 ALA A CA 1
ATOM 1093 C C . ALA A 1 131 ? 0.814 -14.009 -1.346 1.00 97.38 131 ALA A C 1
ATOM 1095 O O . ALA A 1 131 ? 1.533 -14.194 -2.328 1.00 97.38 131 ALA A O 1
ATOM 1096 N N . ASP A 1 132 ? -0.319 -14.683 -1.133 1.00 97.38 132 ASP A N 1
ATOM 1097 C CA . ASP A 1 132 ? -0.815 -15.748 -2.005 1.00 97.38 132 ASP A CA 1
ATOM 1098 C C . ASP A 1 132 ? -1.105 -15.239 -3.419 1.00 97.38 132 ASP A C 1
ATOM 1100 O O . ASP A 1 132 ? -0.681 -15.846 -4.400 1.00 97.38 132 ASP A O 1
ATOM 1104 N N . LEU A 1 133 ? -1.791 -14.094 -3.537 1.00 96.62 133 LEU A N 1
ATOM 1105 C CA . LEU A 1 133 ? -2.127 -13.493 -4.831 1.00 96.62 133 LEU A CA 1
ATOM 1106 C C . LEU A 1 133 ? -0.881 -13.116 -5.643 1.00 96.62 133 LEU A C 1
ATOM 1108 O O . LEU A 1 133 ? -0.899 -13.202 -6.868 1.00 96.62 133 LEU A O 1
ATOM 1112 N N . LEU A 1 134 ? 0.177 -12.663 -4.971 1.00 95.31 134 LEU A N 1
ATOM 1113 C CA . LEU A 1 134 ? 1.422 -12.240 -5.609 1.00 95.31 134 LEU A CA 1
ATOM 1114 C C . LEU A 1 134 ? 2.438 -13.380 -5.762 1.00 95.31 134 LEU A C 1
ATOM 1116 O O . LEU A 1 134 ? 3.412 -13.218 -6.493 1.00 95.31 134 LEU A O 1
ATOM 1120 N N . GLY A 1 135 ? 2.247 -14.505 -5.067 1.00 95.75 135 GLY A N 1
ATOM 1121 C CA . GLY A 1 135 ? 3.212 -15.602 -5.014 1.00 95.75 135 GLY A CA 1
ATOM 1122 C C . GLY A 1 135 ? 4.535 -15.221 -4.338 1.00 95.75 135 GLY A C 1
ATOM 1123 O O . GLY A 1 135 ? 5.578 -15.780 -4.675 1.00 95.75 135 GLY A O 1
ATOM 1124 N N . VAL A 1 136 ? 4.525 -14.253 -3.413 1.00 94.00 136 VAL A N 1
ATOM 1125 C CA . VAL A 1 136 ? 5.735 -13.745 -2.741 1.00 94.00 136 VAL A CA 1
ATOM 1126 C C . VAL A 1 136 ? 5.534 -13.604 -1.240 1.00 94.00 136 VAL A C 1
ATOM 1128 O O . VAL A 1 136 ? 4.431 -13.371 -0.753 1.00 94.00 136 VAL A O 1
ATOM 1131 N N . LYS A 1 137 ? 6.638 -13.654 -0.491 1.00 94.06 137 LYS A N 1
ATOM 1132 C CA . LYS A 1 137 ? 6.643 -13.247 0.913 1.00 94.06 137 LYS A CA 1
ATOM 1133 C C . LYS A 1 137 ? 6.651 -11.720 1.007 1.00 94.06 137 LYS A C 1
ATOM 1135 O O . LYS A 1 137 ? 7.513 -11.075 0.415 1.00 94.06 137 LYS A O 1
ATOM 1140 N N . LEU A 1 138 ? 5.723 -11.159 1.779 1.00 94.38 138 LEU A N 1
ATOM 1141 C CA . LEU A 1 138 ? 5.667 -9.717 2.021 1.00 94.38 138 LEU A CA 1
ATOM 1142 C C . LEU A 1 138 ? 6.813 -9.259 2.946 1.00 94.38 138 LEU A C 1
ATOM 1144 O O . LEU A 1 138 ? 7.215 -10.014 3.836 1.00 94.38 138 LEU A O 1
ATOM 1148 N N . PRO A 1 139 ? 7.345 -8.037 2.762 1.00 90.69 139 PRO A N 1
ATOM 1149 C CA . PRO A 1 139 ? 8.489 -7.536 3.526 1.00 90.69 139 PRO A CA 1
ATOM 1150 C C . PRO A 1 139 ? 8.145 -6.953 4.914 1.00 90.69 139 PRO A C 1
ATOM 1152 O O . PRO A 1 139 ? 9.024 -6.362 5.543 1.00 90.69 139 PRO A O 1
ATOM 1155 N N . TRP A 1 140 ? 6.908 -7.106 5.407 1.00 87.50 140 TRP A N 1
ATOM 1156 C CA . TRP A 1 140 ? 6.434 -6.578 6.699 1.00 87.50 140 TRP A CA 1
ATOM 1157 C C . TRP A 1 140 ? 5.737 -7.621 7.574 1.00 87.50 140 TRP A C 1
ATOM 1159 O O . TRP A 1 140 ? 5.185 -8.602 7.026 1.00 87.50 140 TRP A O 1
#

Radius of gyration: 18.28 Å; chains: 1; bounding box: 42×40×43 Å

pLDDT: mean 91.71, std 5.59, range [76.94, 98.19]

Foldseek 3Di:
DVVVVVCVVVVHPPVDDDDDPLVLVVVQLVCVVVVHQGDPPCNVVLVLVVVVVVCVPPNPLLDDDDDCVLLLDLVSNQVVVVVVCVSVVHDDDDCNVVSPDDDDDDDDDPDDPVSVVVVCVSCVVSQVSVCVVVVHDDPD